Protein AF-A0A9X0D8S2-F1 (afdb_monomer_lite)

Structure (mmCIF, N/CA/C/O backbone):
data_AF-A0A9X0D8S2-F1
#
_entry.id   AF-A0A9X0D8S2-F1
#
loop_
_atom_site.group_PDB
_atom_site.id
_atom_site.type_symbol
_atom_site.label_atom_id
_atom_site.label_alt_id
_atom_site.label_comp_id
_atom_site.label_asym_id
_atom_site.label_entity_id
_atom_site.label_seq_id
_atom_site.pdbx_PDB_ins_code
_atom_site.Cartn_x
_atom_site.Cartn_y
_atom_site.Cartn_z
_atom_site.occupancy
_atom_site.B_iso_or_equiv
_atom_site.auth_seq_id
_atom_site.auth_comp_id
_atom_site.auth_asym_id
_atom_site.auth_atom_id
_atom_site.pdbx_PDB_model_num
ATOM 1 N N . VAL A 1 1 ? -10.869 11.054 -66.988 1.00 37.16 1 VAL A N 1
ATOM 2 C CA . VAL A 1 1 ? -9.652 11.762 -66.524 1.00 37.16 1 VAL A CA 1
ATOM 3 C C . VAL A 1 1 ? -10.106 12.919 -65.650 1.00 37.16 1 VAL A C 1
ATOM 5 O O . VAL A 1 1 ? -10.966 13.646 -66.112 1.00 37.16 1 VAL A O 1
ATOM 8 N N . ASN A 1 2 ? -9.651 13.187 -64.435 1.00 37.03 2 ASN A N 1
ATOM 9 C CA . ASN A 1 2 ? -9.024 12.438 -63.346 1.00 37.03 2 ASN A CA 1
ATOM 10 C C . ASN A 1 2 ? -9.213 13.403 -62.152 1.00 37.03 2 ASN A C 1
ATOM 12 O O . ASN A 1 2 ? -8.806 14.559 -62.266 1.00 37.03 2 ASN A O 1
ATOM 16 N N . MET A 1 3 ? -9.921 13.012 -61.087 1.00 40.34 3 MET A N 1
ATOM 17 C CA . MET A 1 3 ? -10.104 13.874 -59.909 1.00 40.34 3 MET A CA 1
ATOM 18 C C . MET A 1 3 ? -8.820 13.830 -59.079 1.00 40.34 3 MET A C 1
ATOM 20 O O . MET A 1 3 ? -8.394 12.760 -58.649 1.00 40.34 3 MET A O 1
ATOM 24 N N . ASN A 1 4 ? -8.175 14.985 -58.922 1.00 42.66 4 ASN A N 1
ATOM 25 C CA . ASN A 1 4 ? -6.857 15.106 -58.317 1.00 42.66 4 ASN A CA 1
ATOM 26 C C . ASN A 1 4 ? -6.957 15.276 -56.790 1.00 42.66 4 ASN A C 1
ATOM 28 O O . ASN A 1 4 ? -7.429 16.296 -56.304 1.00 42.66 4 ASN A O 1
ATOM 32 N N . SER A 1 5 ? -6.491 14.237 -56.099 1.00 47.69 5 SER A N 1
ATOM 33 C CA . SER A 1 5 ? -5.570 14.243 -54.954 1.00 47.69 5 SER A CA 1
ATOM 34 C C . SER A 1 5 ? -5.885 15.079 -53.704 1.00 47.69 5 SER A C 1
ATOM 36 O O . SER A 1 5 ? -5.647 16.278 -53.644 1.00 47.69 5 SER A O 1
ATOM 38 N N . ASN A 1 6 ? -6.312 14.332 -52.678 1.00 43.56 6 ASN A N 1
ATOM 39 C CA . ASN A 1 6 ? -6.044 14.457 -51.240 1.00 43.56 6 ASN A CA 1
ATOM 40 C C . ASN A 1 6 ? -5.066 15.559 -50.795 1.00 43.56 6 ASN A C 1
ATOM 42 O O . ASN A 1 6 ? -3.853 15.400 -50.925 1.00 43.56 6 ASN A O 1
ATOM 46 N N . ASP A 1 7 ? -5.602 16.542 -50.077 1.00 45.69 7 ASP A N 1
ATOM 47 C CA . ASP A 1 7 ? -4.864 17.352 -49.111 1.00 45.69 7 ASP A CA 1
ATOM 48 C C . ASP A 1 7 ? -5.133 16.787 -47.703 1.00 45.69 7 ASP A C 1
ATOM 50 O O . ASP A 1 7 ? -6.262 16.813 -47.205 1.00 45.69 7 ASP A O 1
ATOM 54 N N . LYS A 1 8 ? -4.109 16.215 -47.063 1.00 53.91 8 LYS A N 1
ATOM 55 C CA . LYS A 1 8 ? -4.113 15.890 -45.628 1.00 53.91 8 LYS A CA 1
ATOM 56 C C . LYS A 1 8 ? -2.881 16.535 -44.993 1.00 53.91 8 LYS A C 1
ATOM 58 O O . LYS A 1 8 ? -1.771 16.194 -45.401 1.00 53.91 8 LYS A O 1
ATOM 63 N N . PRO A 1 9 ? -3.040 17.406 -43.983 1.00 45.66 9 PRO A N 1
ATOM 64 C CA . PRO A 1 9 ? -1.906 17.992 -43.291 1.00 45.66 9 PRO A CA 1
ATOM 65 C C . PRO A 1 9 ? -1.297 17.019 -42.270 1.00 45.66 9 PRO A C 1
ATOM 67 O O . PRO A 1 9 ? -2.005 16.323 -41.543 1.00 45.66 9 PRO A O 1
ATOM 70 N N . GLY A 1 10 ? 0.039 17.006 -42.267 1.00 43.75 10 GLY A N 1
ATOM 71 C CA . GLY A 1 10 ? 0.961 16.717 -41.165 1.00 43.75 10 GLY A CA 1
ATOM 72 C C . GLY A 1 10 ? 0.513 15.747 -40.075 1.00 43.75 10 GLY A C 1
ATOM 73 O O . GLY A 1 10 ? -0.034 16.165 -39.059 1.00 43.75 10 GLY A O 1
ATOM 74 N N . LYS A 1 11 ? 0.879 14.470 -40.223 1.00 51.00 11 LYS A N 1
ATOM 75 C CA . LYS A 1 11 ? 1.057 13.570 -39.080 1.00 51.00 11 LYS A CA 1
ATOM 76 C C . LYS A 1 11 ? 2.535 13.548 -38.706 1.00 51.00 11 LYS A C 1
ATOM 78 O O . LYS A 1 11 ? 3.344 12.952 -39.407 1.00 51.00 11 LYS A O 1
ATOM 83 N N . GLU A 1 12 ? 2.835 14.338 -37.682 1.00 49.16 12 GLU A N 1
ATOM 84 C CA . GLU A 1 12 ? 3.596 13.956 -36.490 1.00 49.16 12 GLU A CA 1
ATOM 85 C C . GLU A 1 12 ? 4.693 12.897 -36.692 1.00 49.16 12 GLU A C 1
ATOM 87 O O . GLU A 1 12 ? 4.438 11.723 -36.962 1.00 49.16 12 GLU A O 1
ATOM 92 N N . VAL A 1 13 ? 5.935 13.356 -36.546 1.00 48.62 13 VAL A N 1
ATOM 93 C CA . VAL A 1 13 ? 7.156 12.552 -36.538 1.00 48.62 13 VAL A CA 1
ATOM 94 C C . VAL A 1 13 ? 7.092 11.584 -35.355 1.00 48.62 13 VAL A C 1
ATOM 96 O O . VAL A 1 13 ? 7.193 12.007 -34.208 1.00 48.62 13 VAL A O 1
ATOM 99 N N . ILE A 1 14 ? 6.926 10.288 -35.626 1.00 51.66 14 ILE A N 1
ATOM 100 C CA . ILE A 1 14 ? 7.139 9.246 -34.618 1.00 51.66 14 ILE A CA 1
ATOM 101 C C . ILE A 1 14 ? 8.626 8.906 -34.641 1.00 51.66 14 ILE A C 1
ATOM 103 O O . ILE A 1 14 ? 9.118 8.219 -35.537 1.00 51.66 14 ILE A O 1
ATOM 107 N N . GLU A 1 15 ? 9.329 9.439 -33.650 1.00 48.91 15 GLU A N 1
ATOM 108 C CA . GLU A 1 15 ? 10.701 9.108 -33.296 1.00 48.91 15 GLU A CA 1
ATOM 109 C C . GLU A 1 15 ? 10.763 7.628 -32.889 1.00 48.91 15 GLU A C 1
ATOM 111 O O . GLU A 1 15 ? 10.330 7.228 -31.808 1.00 48.91 15 GLU A O 1
ATOM 116 N N . GLN A 1 16 ? 11.232 6.783 -33.809 1.00 46.31 16 GLN A N 1
ATOM 117 C CA . GLN A 1 16 ? 11.493 5.375 -33.535 1.00 46.31 16 GLN A CA 1
ATOM 118 C C . GLN A 1 16 ? 12.777 5.273 -32.714 1.00 46.31 16 GLN A C 1
ATOM 120 O O . GLN A 1 16 ? 13.876 5.206 -33.260 1.00 46.31 16 GLN A O 1
ATOM 125 N N . HIS A 1 17 ? 12.635 5.257 -31.392 1.00 44.91 17 HIS A N 1
ATOM 126 C CA . HIS A 1 17 ? 13.710 4.842 -30.507 1.00 44.91 17 HIS A CA 1
ATOM 127 C C . HIS A 1 17 ? 13.576 3.372 -30.122 1.00 44.91 17 HIS A C 1
ATOM 129 O O . HIS A 1 17 ? 12.527 2.903 -29.686 1.00 44.91 17 HIS A O 1
ATOM 135 N N . ARG A 1 18 ? 14.743 2.725 -30.188 1.00 45.19 18 ARG A N 1
ATOM 136 C CA . ARG A 1 18 ? 15.126 1.455 -29.575 1.00 45.19 18 ARG A CA 1
ATOM 137 C C . ARG A 1 18 ? 14.824 0.199 -30.389 1.00 45.19 18 ARG A C 1
ATOM 139 O O . ARG A 1 18 ? 13.902 -0.566 -30.135 1.00 45.19 18 ARG A O 1
ATOM 146 N N . GLN A 1 19 ? 15.749 -0.041 -31.312 1.00 49.78 19 GLN A N 1
ATOM 147 C CA . GLN A 1 19 ? 16.259 -1.370 -31.627 1.00 49.78 19 GLN A CA 1
ATOM 148 C C . GLN A 1 19 ? 16.639 -2.042 -30.293 1.00 49.78 19 GLN A C 1
ATOM 150 O O . GLN A 1 19 ? 17.632 -1.680 -29.666 1.00 49.78 19 GLN A O 1
ATOM 155 N N . GLY A 1 20 ? 15.752 -2.893 -29.780 1.00 40.34 20 GLY A N 1
ATOM 156 C CA . GLY A 1 20 ? 16.048 -3.758 -28.648 1.00 40.34 20 GLY A CA 1
ATOM 157 C C . GLY A 1 20 ? 16.880 -4.918 -29.161 1.00 40.34 20 GLY A C 1
ATOM 158 O O . GLY A 1 20 ? 16.445 -5.614 -30.079 1.00 40.34 20 GLY A O 1
ATOM 159 N N . ASP A 1 21 ? 18.077 -5.079 -28.603 1.00 45.41 21 ASP A N 1
ATOM 160 C CA . ASP A 1 21 ? 18.858 -6.302 -28.723 1.00 45.41 21 ASP A CA 1
ATOM 161 C C . ASP A 1 21 ? 17.941 -7.502 -28.474 1.00 45.41 21 ASP A C 1
ATOM 163 O O . ASP A 1 21 ? 17.163 -7.518 -27.516 1.00 45.41 21 ASP A O 1
ATOM 167 N N . ALA A 1 22 ? 17.998 -8.481 -29.375 1.00 47.19 22 ALA A N 1
ATOM 168 C CA . ALA A 1 22 ? 17.353 -9.762 -29.176 1.00 47.19 22 ALA A CA 1
ATOM 169 C C . ALA A 1 22 ? 17.938 -10.375 -27.900 1.00 47.19 22 ALA A C 1
ATOM 171 O O . ALA A 1 22 ? 19.064 -10.867 -27.896 1.00 47.19 22 ALA A O 1
ATOM 172 N N . VAL A 1 23 ? 17.188 -10.288 -26.805 1.00 54.00 23 VAL A N 1
ATOM 173 C CA . VAL A 1 23 ? 17.444 -11.096 -25.622 1.00 54.00 23 VAL A CA 1
ATOM 174 C C . VAL A 1 23 ? 17.129 -12.515 -26.071 1.00 54.00 23 VAL A C 1
ATOM 176 O O . VAL A 1 23 ? 15.968 -12.827 -26.344 1.00 54.00 23 VAL A O 1
ATOM 179 N N . GLU A 1 24 ? 18.159 -13.338 -26.257 1.00 51.75 24 GLU A N 1
ATOM 180 C CA . GLU A 1 24 ? 17.975 -14.784 -26.266 1.00 51.75 24 GLU A CA 1
ATOM 181 C C . GLU A 1 24 ? 17.238 -15.108 -24.964 1.00 51.75 24 GLU A C 1
ATOM 183 O O . GLU A 1 24 ? 17.763 -14.903 -23.869 1.00 51.75 24 GLU A O 1
ATOM 188 N N . LEU A 1 25 ? 15.957 -15.459 -25.092 1.00 56.06 25 LEU A N 1
ATOM 189 C CA . LEU A 1 25 ? 15.162 -15.968 -23.989 1.00 56.06 25 LEU A CA 1
ATOM 190 C C . LEU A 1 25 ? 15.766 -17.327 -23.661 1.00 56.06 25 LEU A C 1
ATOM 192 O O . LEU A 1 25 ? 15.481 -18.309 -24.342 1.00 56.06 25 LEU A O 1
ATOM 196 N N . ASP A 1 26 ? 16.672 -17.314 -22.686 1.00 57.38 26 ASP A N 1
ATOM 197 C CA . ASP A 1 26 ? 17.206 -18.508 -22.053 1.00 57.38 26 ASP A CA 1
A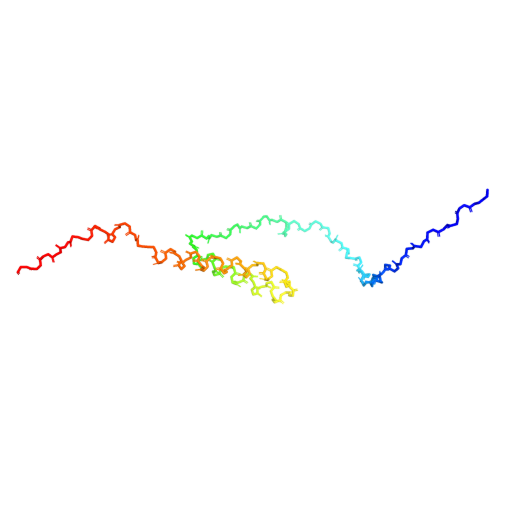TOM 198 C C . ASP A 1 26 ? 16.033 -19.409 -21.653 1.00 57.38 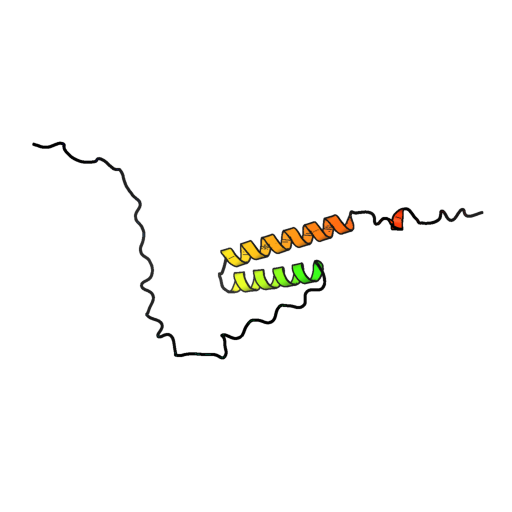26 ASP A C 1
ATOM 200 O O . ASP A 1 26 ? 15.009 -18.948 -21.134 1.00 57.38 26 ASP A O 1
ATOM 204 N N . GLU A 1 27 ? 16.166 -20.668 -22.036 1.00 59.12 27 GLU A N 1
ATOM 205 C CA . GLU A 1 27 ? 15.120 -21.676 -22.064 1.00 59.12 27 GLU A CA 1
ATOM 206 C C . GLU A 1 27 ? 14.542 -21.898 -20.654 1.00 59.12 27 GLU A C 1
ATOM 208 O O . GLU A 1 27 ? 15.287 -22.030 -19.688 1.00 59.12 27 GLU A O 1
ATOM 213 N N . GLU A 1 28 ? 13.206 -21.928 -20.557 1.00 61.72 28 GLU A N 1
ATOM 214 C CA . GLU A 1 28 ? 12.408 -22.514 -19.463 1.00 61.72 28 GLU A CA 1
ATOM 215 C C . GLU A 1 28 ? 13.042 -22.450 -18.061 1.00 61.72 28 GLU A C 1
ATOM 217 O O . GLU A 1 28 ? 13.396 -23.463 -17.454 1.00 61.72 28 GLU A O 1
ATOM 222 N N . ASN A 1 29 ? 13.158 -21.242 -17.502 1.00 56.62 29 ASN A N 1
ATOM 223 C CA . ASN A 1 29 ? 13.490 -21.097 -16.091 1.00 56.62 29 ASN A CA 1
ATOM 224 C C . ASN A 1 29 ? 12.227 -21.181 -15.214 1.00 56.62 29 ASN A C 1
ATOM 226 O O . ASN A 1 29 ? 11.719 -20.170 -14.721 1.00 56.62 29 ASN A O 1
ATOM 230 N N . ASP A 1 30 ? 11.752 -22.410 -14.993 1.00 62.12 30 ASP A N 1
ATOM 231 C CA . ASP A 1 30 ? 10.595 -22.747 -14.142 1.00 62.12 30 ASP A CA 1
ATOM 232 C C . ASP A 1 30 ? 10.718 -22.241 -12.684 1.00 62.12 30 ASP A C 1
ATO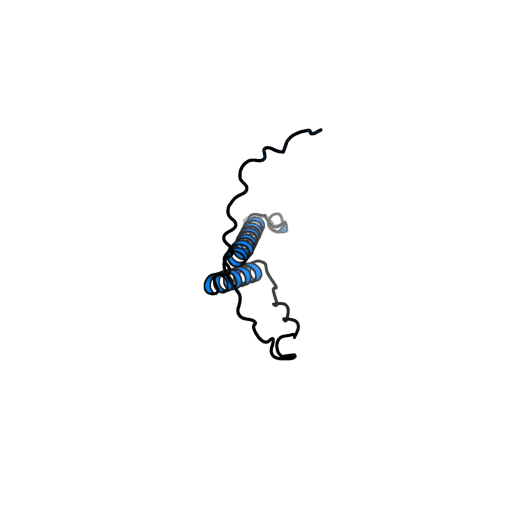M 234 O O . ASP A 1 30 ? 9.748 -22.268 -11.919 1.00 62.12 30 ASP A O 1
ATOM 238 N N . GLU A 1 31 ? 11.904 -21.790 -12.252 1.00 66.19 31 GLU A N 1
ATOM 239 C CA . GLU A 1 31 ? 12.137 -21.268 -10.901 1.00 66.19 31 GLU A CA 1
ATOM 240 C C . GLU A 1 31 ? 11.383 -19.954 -10.642 1.00 66.19 31 GLU A C 1
ATOM 242 O O . GLU A 1 31 ? 10.909 -19.722 -9.526 1.00 66.19 31 GLU A O 1
ATOM 247 N N . TYR A 1 32 ? 11.218 -19.113 -11.669 1.00 67.06 32 TYR A N 1
ATOM 248 C CA . TYR A 1 32 ? 10.590 -17.792 -11.541 1.00 67.06 32 TYR A CA 1
ATOM 249 C C . TYR A 1 32 ? 9.119 -17.749 -11.979 1.00 67.06 32 TYR A C 1
ATOM 251 O O . TYR A 1 32 ? 8.431 -16.778 -11.666 1.00 67.06 32 TYR A O 1
ATOM 259 N N . ASP A 1 33 ? 8.616 -18.812 -12.612 1.00 76.94 33 ASP A N 1
ATOM 260 C CA . ASP A 1 33 ? 7.215 -18.940 -13.049 1.00 76.94 33 ASP A CA 1
ATOM 261 C C . ASP A 1 33 ? 6.267 -19.431 -11.939 1.00 76.94 33 ASP A C 1
ATOM 263 O O . ASP A 1 33 ? 5.071 -19.661 -12.152 1.00 76.94 33 ASP A O 1
ATOM 267 N N . GLN A 1 34 ? 6.769 -19.564 -10.709 1.00 81.06 34 GLN A N 1
ATOM 268 C CA . G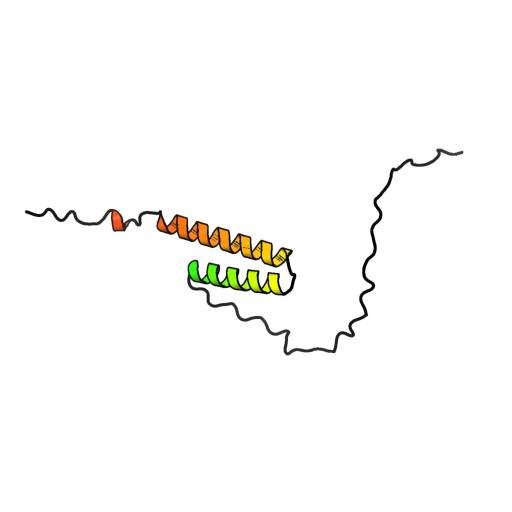LN A 1 34 ? 5.931 -19.923 -9.573 1.00 81.06 34 GLN A CA 1
ATOM 269 C C . GLN A 1 34 ? 4.946 -18.795 -9.226 1.00 81.06 34 GLN A C 1
ATOM 271 O O . GLN A 1 34 ? 5.322 -17.620 -9.166 1.00 81.06 34 GLN A O 1
ATOM 276 N N . PRO A 1 35 ? 3.677 -19.124 -8.917 1.00 82.19 35 PRO A N 1
ATOM 277 C CA . PRO A 1 35 ? 2.707 -18.122 -8.513 1.00 82.19 35 PRO A CA 1
ATOM 278 C C . PRO A 1 35 ? 3.172 -17.428 -7.231 1.00 82.19 35 PRO A C 1
ATOM 280 O O . PRO A 1 35 ? 3.434 -18.070 -6.210 1.00 82.19 35 PRO A O 1
ATOM 283 N N . LEU A 1 36 ? 3.230 -16.096 -7.268 1.00 82.31 36 LEU A N 1
ATOM 284 C CA . LEU A 1 36 ? 3.552 -15.297 -6.092 1.00 82.31 36 LEU A CA 1
ATOM 285 C C . LEU A 1 36 ? 2.545 -15.582 -4.976 1.00 82.31 36 LEU A C 1
ATOM 287 O O . LEU A 1 36 ? 1.326 -15.542 -5.169 1.00 82.31 36 LEU A O 1
ATOM 291 N N . LYS A 1 37 ? 3.058 -15.835 -3.770 1.00 86.06 37 LYS A N 1
ATOM 292 C CA . LYS A 1 37 ? 2.207 -15.992 -2.593 1.00 86.06 37 LYS A CA 1
ATOM 293 C C . LYS A 1 37 ? 1.500 -14.670 -2.304 1.00 86.06 37 LYS A C 1
ATOM 295 O O . LYS A 1 37 ? 2.149 -13.636 -2.153 1.00 86.06 37 LYS A O 1
ATOM 300 N N . ALA A 1 38 ? 0.177 -14.722 -2.161 1.00 86.19 38 ALA A N 1
ATOM 301 C CA . ALA A 1 38 ? -0.591 -13.556 -1.752 1.00 86.19 38 ALA A CA 1
ATOM 302 C C . ALA A 1 38 ? -0.086 -13.042 -0.387 1.00 86.19 38 ALA A C 1
ATOM 304 O O . ALA A 1 38 ? 0.081 -13.839 0.548 1.00 86.19 38 ALA A O 1
ATOM 305 N N . PRO A 1 39 ? 0.165 -11.731 -0.247 1.00 84.94 39 PRO A N 1
ATOM 306 C CA . PRO A 1 39 ? 0.575 -11.161 1.024 1.00 84.94 39 PRO A CA 1
ATOM 307 C C . PRO A 1 39 ? -0.549 -11.324 2.052 1.00 84.94 39 PRO A C 1
ATOM 309 O O . PRO A 1 39 ? -1.724 -11.101 1.757 1.00 84.94 39 PRO A O 1
ATOM 312 N N . ALA A 1 40 ? -0.191 -11.709 3.277 1.00 89.31 40 ALA A N 1
ATOM 313 C CA . ALA A 1 40 ? -1.140 -11.766 4.381 1.00 89.31 40 ALA A CA 1
ATOM 314 C C . ALA A 1 40 ? -1.447 -10.336 4.844 1.00 89.31 40 ALA A C 1
ATOM 316 O O . ALA A 1 40 ? -0.613 -9.696 5.480 1.00 89.31 40 ALA A O 1
ATOM 317 N N . ILE A 1 41 ? -2.630 -9.834 4.493 1.00 90.88 41 ILE A N 1
ATOM 318 C CA . ILE A 1 41 ? -3.109 -8.504 4.871 1.00 90.88 41 ILE A CA 1
ATOM 319 C C . ILE A 1 41 ? -4.357 -8.689 5.726 1.00 90.88 41 ILE A C 1
ATOM 321 O O . ILE A 1 41 ? -5.368 -9.197 5.249 1.00 90.88 41 ILE A O 1
ATOM 325 N N . SER A 1 42 ? -4.287 -8.279 6.990 1.00 89.94 42 SER A N 1
ATOM 326 C CA . SER A 1 42 ? -5.391 -8.423 7.946 1.00 89.94 42 SER A CA 1
ATOM 327 C C . SER A 1 42 ? -6.106 -7.105 8.252 1.00 89.94 42 SER A C 1
ATOM 329 O O . SER A 1 42 ? -7.164 -7.100 8.880 1.00 89.94 42 SER A O 1
ATOM 331 N N . SER A 1 43 ? -5.549 -5.972 7.811 1.00 91.31 43 SER A N 1
ATOM 332 C CA . SER A 1 43 ? -6.096 -4.646 8.102 1.00 91.31 43 SER A CA 1
ATOM 333 C C . SER A 1 43 ? -5.785 -3.605 7.025 1.00 91.31 43 SER A C 1
ATOM 335 O O . SER A 1 43 ? -4.809 -3.715 6.282 1.00 91.31 43 SER A O 1
ATOM 337 N N . VAL A 1 44 ? -6.581 -2.529 7.001 1.00 90.56 44 VAL A N 1
ATOM 338 C CA . VAL A 1 44 ? -6.364 -1.355 6.129 1.00 90.56 44 VAL A CA 1
ATOM 339 C C . VAL A 1 44 ? -4.996 -0.712 6.384 1.00 90.56 44 VAL A C 1
ATOM 341 O O . VAL A 1 44 ? -4.318 -0.296 5.449 1.00 90.56 44 VAL A O 1
ATOM 344 N N . LYS A 1 45 ? -4.542 -0.695 7.644 1.00 90.88 45 LYS A N 1
ATOM 345 C CA . LYS A 1 45 ? -3.224 -0.171 8.025 1.00 90.88 45 LYS A CA 1
ATOM 346 C C . LYS A 1 45 ? -2.081 -0.987 7.412 1.00 90.88 45 LYS A C 1
ATOM 348 O O . LYS A 1 45 ? -1.105 -0.415 6.933 1.00 90.88 45 LYS A O 1
ATOM 353 N N . GLU A 1 46 ? -2.192 -2.315 7.433 1.00 93.56 46 GLU A N 1
ATOM 354 C CA . GLU A 1 46 ? -1.209 -3.209 6.807 1.00 93.56 46 GLU A CA 1
ATOM 355 C C . GLU A 1 46 ? -1.223 -3.080 5.284 1.00 93.56 46 GLU A C 1
ATOM 357 O O . GLU A 1 46 ? -0.157 -2.997 4.676 1.00 93.56 46 GLU A O 1
ATOM 362 N N . ALA A 1 47 ? -2.411 -2.969 4.680 1.00 94.25 47 ALA A N 1
ATOM 363 C CA . ALA A 1 47 ? -2.561 -2.725 3.249 1.00 94.25 47 ALA A CA 1
ATOM 364 C C . ALA A 1 47 ? -1.868 -1.419 2.822 1.00 94.25 47 ALA A C 1
ATOM 366 O O . ALA A 1 47 ? -1.109 -1.408 1.855 1.00 94.25 47 ALA A O 1
ATOM 367 N N . ALA A 1 48 ? -2.073 -0.331 3.574 1.00 94.38 48 ALA A N 1
ATOM 368 C CA . ALA A 1 48 ? -1.461 0.966 3.289 1.00 94.38 48 ALA A CA 1
ATOM 369 C C . ALA A 1 48 ? 0.070 0.922 3.419 1.00 94.38 48 ALA A C 1
ATOM 371 O O . ALA A 1 48 ? 0.781 1.510 2.602 1.00 94.38 48 ALA A O 1
ATOM 372 N N . LYS A 1 49 ? 0.589 0.190 4.415 1.00 94.62 49 LYS A N 1
ATOM 373 C CA . LYS A 1 49 ? 2.033 -0.025 4.578 1.00 94.62 49 LYS A CA 1
ATOM 374 C C . LYS A 1 49 ? 2.622 -0.785 3.388 1.00 94.62 49 LYS A C 1
ATOM 376 O O . LYS A 1 49 ? 3.645 -0.362 2.861 1.00 94.62 49 LYS A O 1
ATOM 381 N N . LEU A 1 50 ? 1.971 -1.863 2.950 1.00 95.50 50 LEU A N 1
ATOM 382 C CA . LEU A 1 50 ? 2.424 -2.635 1.794 1.00 95.50 50 LEU A CA 1
ATOM 383 C C . LEU A 1 50 ? 2.398 -1.797 0.509 1.00 95.50 50 LEU A C 1
ATOM 385 O O . LEU A 1 50 ? 3.369 -1.806 -0.241 1.00 95.50 50 LEU A O 1
ATOM 389 N N . ALA A 1 51 ? 1.325 -1.035 0.278 1.00 96.00 51 ALA A N 1
ATOM 390 C CA . ALA A 1 51 ? 1.232 -0.132 -0.867 1.00 96.00 51 ALA A CA 1
ATOM 391 C C . ALA A 1 51 ? 2.375 0.898 -0.867 1.00 96.00 51 ALA A C 1
ATOM 393 O O . ALA A 1 51 ? 2.990 1.137 -1.899 1.00 96.00 51 ALA A O 1
ATOM 394 N N . ASN A 1 52 ? 2.737 1.447 0.295 1.00 95.38 52 ASN A N 1
ATOM 395 C CA . ASN A 1 52 ? 3.889 2.342 0.409 1.00 95.38 52 ASN A CA 1
ATOM 396 C C . ASN A 1 52 ? 5.196 1.670 -0.048 1.00 95.38 52 ASN A C 1
ATOM 398 O O . ASN A 1 52 ? 5.913 2.225 -0.871 1.00 95.38 52 ASN A O 1
ATOM 402 N N . GLN A 1 53 ? 5.468 0.454 0.434 1.00 95.62 53 GLN A N 1
ATOM 403 C CA . GLN A 1 53 ? 6.673 -0.297 0.064 1.00 95.62 53 GLN A CA 1
ATOM 404 C C . GLN A 1 53 ? 6.709 -0.640 -1.433 1.00 95.62 53 GLN A C 1
ATOM 406 O O . GLN A 1 53 ? 7.760 -0.566 -2.059 1.00 95.62 53 GLN A O 1
ATOM 411 N N . LEU A 1 54 ? 5.561 -0.996 -2.018 1.00 95.81 54 LEU A N 1
ATOM 412 C CA . LEU A 1 54 ? 5.448 -1.285 -3.449 1.00 95.81 54 LEU A CA 1
ATOM 413 C C . LEU A 1 54 ? 5.640 -0.032 -4.312 1.00 95.81 54 LEU A C 1
ATOM 415 O O . LEU A 1 54 ? 6.246 -0.119 -5.376 1.00 95.81 54 LEU A O 1
ATOM 419 N N . SER A 1 55 ? 5.15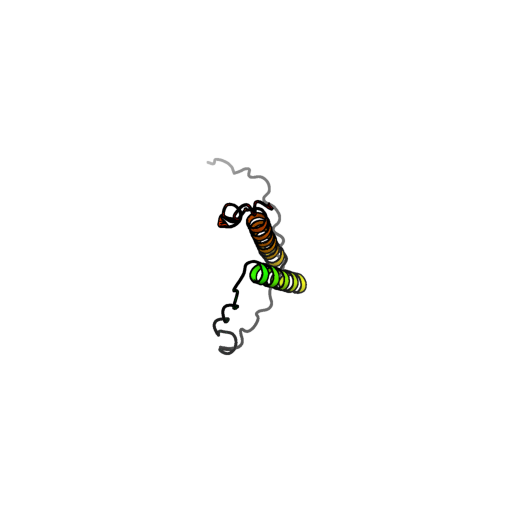5 1.126 -3.858 1.00 95.31 55 SER A N 1
ATOM 420 C CA . SER A 1 55 ? 5.378 2.405 -4.541 1.00 95.31 55 SER A CA 1
ATOM 421 C C . SER A 1 55 ? 6.858 2.786 -4.520 1.00 95.31 55 SER A C 1
ATOM 423 O O . SER A 1 55 ? 7.402 3.106 -5.569 1.00 95.31 55 SER A O 1
ATOM 425 N N . GLU A 1 56 ? 7.524 2.671 -3.367 1.00 95.25 56 GLU A N 1
ATOM 426 C CA . GLU A 1 56 ? 8.969 2.915 -3.230 1.00 95.25 56 GLU A CA 1
ATOM 427 C C . GLU A 1 56 ? 9.796 1.956 -4.096 1.00 95.25 56 GLU A C 1
ATOM 429 O O . GLU A 1 56 ? 10.733 2.375 -4.771 1.00 95.25 56 GLU A O 1
ATOM 434 N N . PHE A 1 57 ? 9.426 0.672 -4.124 1.00 95.38 57 PHE A N 1
ATOM 435 C CA . PHE A 1 57 ? 10.063 -0.318 -4.991 1.00 95.38 57 PHE A CA 1
ATOM 436 C C . PHE A 1 57 ? 9.903 0.036 -6.475 1.00 95.38 57 PHE A C 1
ATOM 438 O O . PHE A 1 57 ? 10.873 -0.001 -7.232 1.00 95.38 57 PHE A O 1
ATOM 445 N N . ALA A 1 58 ? 8.688 0.396 -6.896 1.00 95.25 58 ALA A N 1
ATOM 446 C CA . ALA A 1 58 ? 8.416 0.776 -8.276 1.00 95.25 58 ALA A CA 1
ATOM 447 C C . ALA A 1 58 ? 9.182 2.043 -8.682 1.00 95.25 58 ALA A C 1
ATOM 449 O O . ALA A 1 58 ? 9.727 2.093 -9.782 1.00 95.25 58 ALA A O 1
ATOM 450 N N . ASP A 1 59 ? 9.262 3.030 -7.789 1.00 94.31 59 ASP A N 1
ATOM 451 C CA . ASP A 1 59 ? 10.020 4.265 -7.994 1.00 94.31 59 ASP A CA 1
ATOM 452 C C . ASP A 1 59 ? 11.522 3.995 -8.143 1.00 94.31 59 ASP A C 1
ATOM 454 O O . ASP A 1 59 ? 12.140 4.430 -9.114 1.00 94.31 59 ASP A O 1
ATOM 458 N N . TRP A 1 60 ? 12.095 3.175 -7.254 1.00 95.69 60 TRP A N 1
ATOM 459 C CA . TRP A 1 60 ? 13.507 2.785 -7.315 1.00 95.69 60 TRP A CA 1
ATOM 460 C C . TRP A 1 60 ? 13.882 2.094 -8.636 1.00 95.69 60 TRP A C 1
ATOM 462 O O . TRP A 1 60 ? 14.988 2.272 -9.144 1.00 95.69 60 TRP A O 1
ATOM 472 N N . HIS A 1 61 ? 12.947 1.347 -9.225 1.00 95.75 61 HIS A N 1
ATOM 473 C CA . HIS A 1 61 ? 13.106 0.689 -10.523 1.00 95.75 61 HIS A CA 1
ATOM 474 C C . HIS A 1 61 ? 12.747 1.570 -11.735 1.00 95.75 61 HIS A C 1
ATOM 476 O O . HIS A 1 61 ? 12.786 1.085 -12.867 1.00 95.75 61 HIS A O 1
ATOM 482 N N . GLY A 1 62 ? 12.382 2.842 -11.537 1.00 94.81 62 GLY A N 1
ATOM 483 C CA . GLY A 1 62 ? 11.990 3.753 -12.619 1.00 94.81 62 GLY A CA 1
ATOM 484 C C . GLY A 1 62 ? 10.627 3.434 -13.248 1.00 94.81 62 GLY A C 1
ATOM 485 O O . GLY A 1 62 ? 10.333 3.867 -14.360 1.00 94.81 62 GLY A O 1
ATOM 486 N N . MET A 1 63 ? 9.776 2.668 -12.560 1.00 96.25 63 MET A N 1
ATOM 487 C CA . MET A 1 63 ? 8.425 2.320 -13.006 1.00 96.25 63 MET A CA 1
ATOM 488 C C . MET A 1 63 ? 7.413 3.387 -12.564 1.00 96.25 63 MET A C 1
ATOM 490 O O . MET A 1 63 ? 6.522 3.124 -11.754 1.00 96.25 63 MET A O 1
ATOM 494 N N . GLU A 1 64 ? 7.530 4.599 -13.110 1.00 93.81 64 GLU A N 1
ATOM 495 C CA . GLU A 1 64 ? 6.756 5.781 -12.685 1.00 93.81 64 GLU A CA 1
ATOM 496 C C . GLU A 1 64 ? 5.234 5.559 -12.699 1.00 93.81 64 GLU A C 1
ATOM 498 O O . GLU A 1 64 ? 4.529 5.914 -11.751 1.00 93.81 64 GLU A O 1
ATOM 503 N N . GLY A 1 65 ? 4.714 4.919 -13.754 1.00 95.69 65 GLY A N 1
ATOM 504 C CA . GLY A 1 65 ? 3.283 4.631 -13.878 1.00 95.69 65 GLY A CA 1
ATOM 505 C C . GLY A 1 65 ? 2.772 3.692 -12.783 1.00 95.69 65 GLY A C 1
ATOM 506 O O . GLY A 1 65 ? 1.698 3.918 -12.221 1.00 95.69 65 GLY A O 1
ATOM 507 N N . LEU A 1 66 ? 3.565 2.674 -12.435 1.00 94.62 66 LEU A N 1
ATOM 508 C CA . LEU A 1 66 ? 3.235 1.739 -11.363 1.00 94.62 66 LEU A CA 1
ATOM 509 C C . LEU A 1 66 ? 3.341 2.418 -9.996 1.00 94.62 66 LEU A C 1
ATOM 511 O O . LEU A 1 66 ? 2.415 2.304 -9.197 1.00 94.62 66 LEU A O 1
ATOM 515 N N . SER A 1 67 ? 4.417 3.170 -9.751 1.00 96.19 67 SER A N 1
ATOM 516 C CA . SER A 1 67 ? 4.589 3.929 -8.509 1.00 96.19 67 SER A CA 1
ATOM 517 C C . SER A 1 67 ? 3.403 4.869 -8.272 1.00 96.19 67 SER A C 1
ATOM 519 O O . SER A 1 67 ? 2.768 4.811 -7.220 1.00 96.19 67 SER A O 1
ATOM 521 N N . SER A 1 68 ? 3.006 5.645 -9.288 1.00 96.25 68 SER A N 1
ATOM 522 C CA . SER A 1 68 ? 1.861 6.560 -9.199 1.00 96.25 68 SER A CA 1
ATOM 523 C C . SER A 1 68 ? 0.539 5.833 -8.929 1.00 96.25 68 SER A C 1
ATOM 525 O O . SER A 1 68 ? -0.257 6.274 -8.096 1.00 96.25 68 SER A O 1
ATOM 527 N N . ALA A 1 69 ? 0.293 4.704 -9.601 1.00 97.25 69 ALA A N 1
ATOM 528 C CA . ALA A 1 69 ? -0.921 3.919 -9.397 1.00 97.25 69 ALA A CA 1
ATOM 529 C C . ALA A 1 69 ? -1.000 3.349 -7.972 1.00 97.25 69 ALA A C 1
ATOM 531 O O . ALA A 1 69 ? -2.027 3.479 -7.304 1.00 97.25 69 ALA A O 1
ATOM 532 N N . VAL A 1 70 ? 0.096 2.767 -7.481 1.00 96.12 70 VAL A N 1
ATOM 533 C CA . VAL A 1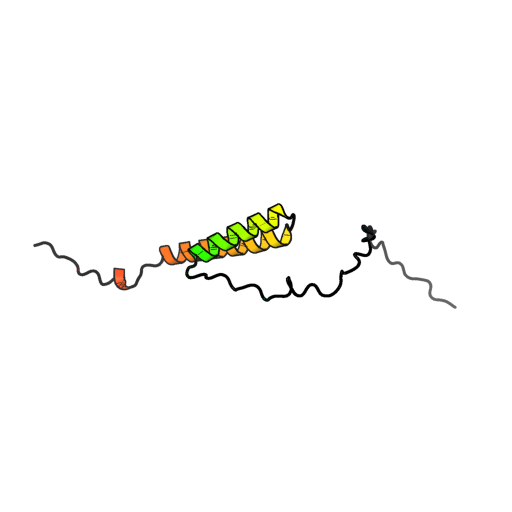 70 ? 0.173 2.198 -6.130 1.00 96.12 70 VAL A CA 1
ATOM 534 C C . VAL A 1 70 ? 0.061 3.293 -5.065 1.00 96.12 70 VAL A C 1
ATOM 536 O O . VAL A 1 70 ? -0.624 3.108 -4.056 1.00 96.12 70 VAL A O 1
ATOM 539 N N . PHE A 1 71 ? 0.655 4.463 -5.305 1.00 94.50 71 PHE A N 1
ATOM 540 C CA . PHE A 1 71 ? 0.529 5.615 -4.419 1.00 94.50 71 PHE A CA 1
ATOM 541 C C . PHE A 1 71 ? -0.931 6.063 -4.263 1.00 94.50 71 PHE A C 1
ATOM 543 O O . PHE A 1 71 ? -1.392 6.294 -3.149 1.00 94.50 71 PHE A O 1
ATOM 550 N N . ARG A 1 72 ? -1.711 6.105 -5.351 1.00 96.56 72 ARG A N 1
ATOM 551 C CA . ARG A 1 72 ? -3.150 6.427 -5.275 1.00 96.56 72 ARG A CA 1
ATOM 552 C C . ARG A 1 72 ? -3.933 5.417 -4.436 1.00 96.56 72 ARG A C 1
ATOM 554 O O . ARG A 1 72 ? -4.784 5.818 -3.650 1.00 96.56 72 ARG A O 1
ATOM 561 N N . ILE A 1 73 ? -3.626 4.124 -4.556 1.00 95.25 73 ILE A N 1
ATOM 562 C CA . ILE A 1 73 ? -4.252 3.079 -3.727 1.00 95.25 73 ILE A CA 1
ATOM 563 C C . ILE A 1 73 ? -3.965 3.331 -2.241 1.00 95.25 73 ILE A C 1
ATOM 565 O O . ILE A 1 73 ? -4.861 3.216 -1.407 1.00 95.25 73 ILE A O 1
ATOM 569 N N . ARG A 1 74 ? -2.728 3.708 -1.900 1.00 95.56 74 ARG A N 1
ATOM 570 C CA . ARG A 1 74 ? -2.351 4.067 -0.528 1.00 95.56 74 ARG A CA 1
ATOM 571 C C . ARG A 1 74 ? -3.176 5.245 -0.000 1.00 95.56 74 ARG A C 1
ATOM 573 O O . ARG A 1 74 ? -3.637 5.175 1.136 1.00 95.56 74 ARG A O 1
ATOM 580 N N . GLU A 1 75 ? -3.378 6.292 -0.798 1.00 95.88 75 GLU A N 1
ATOM 581 C CA . GLU A 1 75 ? -4.181 7.457 -0.396 1.00 95.88 75 GLU A CA 1
ATOM 582 C C . GLU A 1 75 ? -5.641 7.077 -0.099 1.00 95.88 75 GLU A C 1
ATOM 584 O O . GLU A 1 75 ? -6.171 7.451 0.948 1.00 95.88 75 GLU A O 1
ATOM 589 N N . GLU A 1 76 ? -6.264 6.250 -0.943 1.00 95.31 76 GLU A N 1
ATOM 590 C CA . GLU A 1 76 ? -7.629 5.746 -0.714 1.00 95.31 76 GLU A CA 1
ATOM 591 C C . GLU A 1 76 ? -7.732 4.903 0.569 1.00 95.31 76 GLU A C 1
ATOM 593 O O . GLU A 1 76 ? -8.699 5.011 1.327 1.00 95.31 76 GLU A O 1
ATOM 598 N N . LEU A 1 77 ? -6.718 4.083 0.866 1.00 93.69 77 LEU A N 1
ATOM 599 C CA . LEU A 1 77 ? -6.670 3.296 2.103 1.00 93.69 77 LEU A CA 1
ATOM 600 C C . LEU A 1 77 ? -6.553 4.188 3.347 1.00 93.69 77 LEU A C 1
ATOM 602 O O . LEU A 1 77 ? -7.212 3.929 4.358 1.00 93.69 77 LEU A O 1
ATOM 606 N N . LEU A 1 78 ? -5.741 5.246 3.284 1.00 92.81 78 LEU A N 1
ATOM 607 C CA . LEU A 1 78 ? -5.610 6.209 4.379 1.00 92.81 78 LEU A CA 1
ATOM 608 C C . LEU A 1 78 ? -6.901 7.001 4.596 1.00 92.81 78 LEU A C 1
ATOM 610 O O . LEU A 1 78 ? -7.310 7.203 5.742 1.00 92.81 78 LEU A O 1
ATOM 614 N N . ASP A 1 79 ? -7.572 7.401 3.518 1.00 93.31 79 ASP A N 1
ATOM 615 C CA . ASP A 1 79 ? -8.866 8.071 3.599 1.00 93.31 79 ASP A CA 1
ATOM 616 C C . ASP A 1 79 ? -9.948 7.146 4.180 1.00 93.31 79 ASP A C 1
ATOM 618 O O . ASP A 1 79 ? -10.677 7.541 5.094 1.00 93.31 79 ASP A O 1
ATOM 622 N N . ALA A 1 80 ? -10.002 5.880 3.755 1.00 88.31 80 ALA A N 1
ATOM 623 C CA . ALA A 1 80 ? -10.900 4.879 4.333 1.00 88.31 80 ALA A CA 1
ATOM 624 C C . ALA A 1 80 ? -10.655 4.689 5.840 1.00 88.31 80 ALA A C 1
ATOM 626 O O . ALA A 1 80 ? -11.600 4.654 6.635 1.00 88.31 80 ALA A O 1
ATOM 627 N N . GLN A 1 81 ? -9.386 4.632 6.256 1.00 88.50 81 GLN A N 1
ATOM 628 C CA . GLN A 1 81 ? -9.021 4.558 7.666 1.00 88.50 81 GLN A CA 1
ATOM 629 C C . GLN A 1 81 ? -9.482 5.810 8.429 1.00 88.50 81 GLN A C 1
ATOM 631 O O . GLN A 1 81 ? -10.088 5.690 9.496 1.00 88.50 81 GLN A O 1
ATOM 636 N N . LEU A 1 82 ? -9.265 7.007 7.881 1.00 86.88 82 LEU A N 1
ATOM 637 C CA . LEU A 1 82 ? -9.687 8.263 8.500 1.00 86.88 82 LEU A CA 1
ATOM 638 C C . LEU A 1 82 ? -11.214 8.366 8.625 1.00 86.88 82 LEU A C 1
ATOM 640 O O . LEU A 1 82 ? -11.723 8.821 9.651 1.00 86.88 82 LEU A O 1
ATOM 644 N N . LYS A 1 83 ? -11.950 7.932 7.599 1.00 85.06 83 LYS A N 1
ATOM 645 C CA . LYS A 1 83 ? -13.416 7.876 7.602 1.00 85.06 83 LYS A CA 1
ATOM 646 C C . LYS A 1 83 ? -13.933 6.917 8.669 1.00 85.06 83 LYS A C 1
ATOM 648 O O . LYS A 1 83 ? -14.814 7.305 9.432 1.00 85.06 83 LYS A O 1
ATOM 653 N N . SER A 1 84 ? -13.340 5.727 8.789 1.00 80.44 84 SER A N 1
ATOM 654 C CA . SER A 1 84 ? -13.708 4.772 9.844 1.00 80.44 84 SER A CA 1
ATOM 655 C C . SER A 1 84 ? -13.467 5.327 11.251 1.00 80.44 84 SER A C 1
ATOM 657 O O . SER A 1 84 ? -14.299 5.146 12.131 1.00 80.44 84 SER A O 1
ATOM 659 N N . ALA A 1 85 ? -12.384 6.086 11.453 1.00 75.69 85 ALA A N 1
ATOM 660 C CA . ALA A 1 85 ? -12.056 6.675 12.751 1.00 75.69 85 ALA A CA 1
ATOM 661 C C . ALA A 1 85 ? -13.029 7.791 13.174 1.00 75.69 85 ALA A C 1
ATOM 663 O O . ALA A 1 85 ? -13.218 8.034 14.363 1.00 75.69 85 ALA A O 1
ATOM 664 N N . LYS A 1 86 ? -13.638 8.484 12.205 1.00 71.19 86 LYS A N 1
ATOM 665 C CA . LYS A 1 86 ? -14.624 9.551 12.443 1.00 71.19 86 LYS A CA 1
ATOM 666 C C . LYS A 1 86 ? -16.043 9.021 12.645 1.00 71.19 86 LYS A C 1
ATOM 668 O O . LYS A 1 86 ? -16.915 9.783 13.057 1.00 71.19 86 LYS A O 1
ATOM 673 N N . GLN A 1 87 ? -16.292 7.753 12.337 1.00 68.62 87 GLN A N 1
ATOM 674 C CA . GLN A 1 87 ? -17.609 7.157 12.475 1.00 68.62 87 GLN A CA 1
ATOM 675 C C . GLN A 1 87 ? -17.792 6.685 13.920 1.00 68.62 87 GLN A C 1
ATOM 677 O O . GLN A 1 87 ? -17.088 5.798 14.394 1.00 68.62 87 GLN A O 1
ATOM 682 N N . SER A 1 88 ? -18.724 7.301 14.648 1.00 63.19 88 SER A N 1
ATOM 683 C CA . SER A 1 88 ? -19.089 6.839 15.986 1.00 63.19 88 SER A CA 1
ATOM 684 C C . SER A 1 88 ? -19.627 5.411 15.904 1.00 63.19 88 SER A C 1
ATOM 686 O O . SER A 1 88 ? -20.615 5.152 15.217 1.00 63.19 88 SER A O 1
ATOM 688 N N . THR A 1 89 ? -18.993 4.479 16.611 1.00 69.19 89 THR A N 1
ATOM 689 C CA . THR A 1 89 ? -19.511 3.116 16.756 1.00 69.19 89 THR A CA 1
ATOM 690 C C . THR A 1 89 ? -20.811 3.149 17.555 1.00 69.19 89 THR A C 1
ATOM 692 O O . THR A 1 89 ? -20.932 3.938 18.493 1.00 69.19 89 THR A O 1
ATOM 695 N N . ILE A 1 90 ? -21.774 2.281 17.240 1.00 68.50 90 ILE A N 1
ATOM 696 C CA . ILE A 1 90 ? -23.054 2.205 17.965 1.00 68.50 90 ILE A CA 1
ATOM 697 C C . ILE A 1 90 ? -22.869 2.005 19.484 1.00 68.50 90 ILE A C 1
ATOM 699 O O . ILE A 1 90 ? -23.659 2.512 20.273 1.00 68.50 90 ILE A O 1
ATOM 703 N N . ASP A 1 91 ? -21.760 1.391 19.907 1.00 65.75 91 ASP A N 1
ATOM 704 C CA . ASP A 1 91 ? -21.373 1.222 21.316 1.00 65.75 91 ASP A CA 1
ATOM 705 C C . ASP A 1 91 ? -21.201 2.549 22.071 1.00 65.75 91 ASP A C 1
ATOM 707 O O . ASP A 1 91 ? -21.374 2.613 23.288 1.00 65.75 91 ASP A O 1
ATOM 711 N N . SER A 1 92 ? -20.904 3.642 21.361 1.00 65.75 92 SER A N 1
ATOM 712 C CA . SER A 1 92 ? -20.843 4.980 21.957 1.00 65.75 92 SER A CA 1
ATOM 713 C C . SER A 1 92 ? -22.214 5.513 22.396 1.00 65.75 92 SER A C 1
ATOM 715 O O . SER A 1 92 ? -22.258 6.364 23.282 1.00 65.75 92 SER A O 1
ATOM 717 N N . PHE A 1 93 ? -23.317 4.974 21.859 1.00 64.50 93 PHE A N 1
ATOM 718 C CA . PHE A 1 93 ? -24.689 5.318 22.255 1.00 64.50 93 PHE A CA 1
ATOM 719 C C . PHE A 1 93 ? -25.204 4.507 23.451 1.00 64.50 93 PHE A C 1
ATOM 721 O O . PHE A 1 93 ? -26.180 4.909 24.077 1.00 64.50 93 PHE A O 1
ATOM 728 N N . PHE A 1 94 ? -24.552 3.393 23.795 1.00 73.44 94 PHE A N 1
ATOM 729 C CA . PHE A 1 94 ? -24.969 2.513 24.892 1.00 73.44 94 PHE A CA 1
ATOM 730 C C . PHE A 1 94 ? -24.185 2.720 26.191 1.00 73.44 94 PHE A C 1
ATOM 732 O O . PHE A 1 94 ? -24.356 1.938 27.125 1.00 73.44 94 PHE A O 1
ATOM 739 N N . LYS A 1 95 ? -23.340 3.757 26.299 1.00 67.62 95 LYS A N 1
ATOM 740 C CA . LYS A 1 95 ? -22.683 4.069 27.576 1.00 67.62 95 LYS A CA 1
ATOM 741 C C . LYS A 1 95 ? -23.761 4.400 28.619 1.00 67.62 95 LYS A C 1
ATOM 743 O O . LYS A 1 95 ? -24.450 5.407 28.445 1.00 67.62 95 LYS A O 1
ATOM 748 N N . PRO A 1 96 ? -23.930 3.591 29.683 1.00 60.03 96 PRO A N 1
ATOM 749 C CA . PRO A 1 96 ? -24.869 3.924 30.740 1.00 60.03 96 PRO A CA 1
ATOM 750 C C . PRO A 1 96 ? -24.410 5.241 31.357 1.00 60.03 96 PRO A C 1
ATOM 752 O O . PRO A 1 96 ? -23.241 5.388 31.714 1.00 60.03 96 PRO A O 1
ATOM 755 N N . SER A 1 97 ? -25.313 6.213 31.449 1.00 59.09 97 SER A N 1
ATOM 756 C CA . SER A 1 97 ? -25.080 7.412 32.239 1.00 59.09 97 SER A CA 1
ATOM 757 C C . SER A 1 97 ? -24.825 6.962 33.675 1.00 59.09 97 SER A C 1
ATOM 759 O O . SER A 1 97 ? -25.764 6.600 34.385 1.00 59.09 97 SER A O 1
ATOM 761 N N . THR A 1 98 ? -23.566 6.930 34.101 1.00 58.62 98 THR A N 1
ATOM 762 C CA . THR A 1 98 ? -23.227 6.925 35.520 1.00 58.62 98 THR A CA 1
ATOM 763 C C . THR A 1 98 ? -23.757 8.233 36.085 1.00 58.62 98 THR A C 1
ATOM 765 O O . THR A 1 98 ? -23.134 9.283 35.958 1.00 58.62 98 THR A O 1
ATOM 768 N N . VAL A 1 99 ? -24.975 8.168 36.617 1.00 55.59 99 VAL A N 1
ATOM 769 C CA . VAL A 1 99 ? -25.521 9.177 37.514 1.00 55.59 99 VAL A CA 1
ATOM 770 C C . VAL A 1 99 ? -24.715 9.029 38.797 1.00 55.59 99 VAL A C 1
ATOM 772 O O . VAL A 1 99 ? -24.918 8.079 39.550 1.00 55.59 99 VAL A O 1
ATOM 775 N N . GLU A 1 100 ? -23.727 9.900 38.984 1.00 53.12 100 GLU A N 1
ATOM 776 C CA . GLU A 1 100 ? -23.076 10.052 40.282 1.00 53.12 100 GLU A CA 1
ATOM 777 C C . GLU A 1 100 ? -24.098 10.675 41.245 1.00 53.12 100 GLU A C 1
ATOM 779 O O . GLU A 1 100 ? -24.673 11.727 40.952 1.00 53.12 100 GLU A O 1
ATOM 784 N N . HIS A 1 101 ? -24.379 9.958 42.335 1.00 48.69 101 HIS A N 1
ATOM 785 C CA . HIS A 1 101 ? -25.220 10.387 43.453 1.00 48.69 101 HIS A CA 1
ATOM 786 C C . HIS A 1 101 ? -24.359 10.935 44.586 1.00 48.69 101 HIS A C 1
ATOM 788 O O . HIS A 1 101 ? -23.302 10.320 44.859 1.00 48.69 101 HIS A O 1
#

Sequence (101 aa):
VNMNSNDKPGKEVIEQHRQGDAVELDEENDEYDQPLKAPAISSVKEAAKLANQLSEFADWHGMEGLSSAVFRIREELLDAQLKSAKQSTIDSFFKPSTVEH

pLDDT: mean 74.0, std 20.2, range [37.03, 97.25]

Organism: NCBI:txid174260

Foldseek 3Di:
DDDDDDDDDDDDDDDDDDPDDPDPPDPDPVVPVDDDDDDDDDALVSLLVVLQVQLVVCVVVVVPVRNVVSVVVSVVSVVVVVVVVPDDDVVVVPDPPPPDD

Radius of gyration: 28.16 Å; chains: 1; bounding box: 44×41×110 Å

Secondary structure (DSSP, 8-state):
--------------------------S--TTT-SPPPPP---SHHHHHHHHHHHHHHHHHTT-HHHHHHHHHHHHHHHHHHHHHHHS--GGGG--------